Protein AF-A0A3M1CTV3-F1 (afdb_monomer)

Radius of gyration: 28.64 Å; Cα contacts (8 Å, |Δi|>4): 33; chains: 1; bounding box: 60×64×76 Å

Nearest PDB structures (foldseek):
  2h27-assembly2_D  TM=4.995E-01  e=8.588E+00  Escherichia coli K-12

Mean predicted aligned error: 14.47 Å

Solvent-accessible surface area (backbone atoms only — not comparable to full-atom values): 6704 Å² total; per-residue (Å²): 134,88,80,92,82,79,84,85,72,78,84,78,71,86,75,82,78,88,65,84,67,81,76,67,52,67,67,60,53,38,53,50,53,52,52,52,45,33,72,74,64,31,64,70,51,48,50,53,50,54,52,39,58,74,72,63,55,56,47,57,61,55,10,65,76,70,75,48,53,45,66,58,42,49,52,48,48,68,53,78,49,79,89,81,86,78,88,75,80,58,68,73,68,58,47,59,66,52,60,68,73,78,114

Structure (mmCIF, N/CA/C/O backbone):
data_AF-A0A3M1CTV3-F1
#
_entry.id   AF-A0A3M1CTV3-F1
#
loop_
_atom_site.group_PDB
_atom_site.id
_atom_site.type_symbol
_atom_site.label_atom_id
_atom_site.label_alt_id
_atom_site.label_comp_id
_atom_site.label_asym_id
_atom_site.label_entity_id
_atom_site.label_seq_id
_atom_site.pdbx_PDB_ins_code
_atom_site.Cartn_x
_atom_site.Cartn_y
_atom_site.Cartn_z
_atom_site.occupancy
_atom_site.B_iso_or_equiv
_atom_site.auth_seq_id
_atom_site.auth_comp_id
_atom_site.auth_asym_id
_atom_site.auth_atom_id
_atom_site.pdbx_PDB_model_num
ATOM 1 N N . MET A 1 1 ? 48.028 49.358 38.274 1.00 39.91 1 MET A N 1
ATOM 2 C CA . MET A 1 1 ? 46.653 48.986 38.666 1.00 39.91 1 MET A CA 1
ATOM 3 C C . MET A 1 1 ? 46.145 48.011 37.622 1.00 39.91 1 MET A C 1
ATOM 5 O O . MET A 1 1 ? 46.081 48.391 36.468 1.00 39.91 1 MET A O 1
ATOM 9 N N . GLU A 1 2 ? 46.139 46.719 37.973 1.00 47.81 2 GLU A N 1
ATOM 10 C CA . GLU A 1 2 ? 44.923 45.872 38.004 1.00 47.81 2 GLU A CA 1
ATOM 11 C C . GLU A 1 2 ? 44.515 45.392 36.591 1.00 47.81 2 GLU A C 1
ATOM 13 O O . GLU A 1 2 ? 44.256 46.208 35.726 1.00 47.81 2 GLU A O 1
ATOM 18 N N . ARG A 1 3 ? 44.444 44.102 36.238 1.00 48.50 3 ARG A N 1
ATOM 19 C CA . ARG A 1 3 ? 44.195 42.880 37.011 1.00 48.50 3 ARG A CA 1
ATOM 20 C C . ARG A 1 3 ? 44.596 41.636 36.210 1.00 48.50 3 ARG A C 1
ATOM 22 O O . ARG A 1 3 ? 44.328 41.536 35.018 1.00 48.50 3 ARG A O 1
ATOM 29 N N . ASP A 1 4 ? 45.163 40.690 36.942 1.00 52.09 4 ASP A N 1
ATOM 30 C CA . ASP A 1 4 ? 45.087 39.247 36.726 1.00 52.09 4 ASP A CA 1
ATOM 31 C C . ASP A 1 4 ? 43.620 38.792 36.562 1.00 52.09 4 ASP A C 1
ATOM 33 O O . ASP A 1 4 ? 42.771 39.276 37.315 1.00 52.09 4 ASP A O 1
ATOM 37 N N . ALA A 1 5 ? 43.319 37.904 35.601 1.00 55.22 5 ALA A N 1
ATOM 38 C CA . ALA A 1 5 ? 42.346 36.809 35.763 1.00 55.22 5 ALA A CA 1
ATOM 39 C C . ALA A 1 5 ? 42.047 36.062 34.445 1.00 55.22 5 ALA A C 1
ATOM 41 O O . ALA A 1 5 ? 41.395 36.584 33.544 1.00 55.22 5 ALA A O 1
ATOM 42 N N . GLY A 1 6 ? 42.373 34.767 34.431 1.00 54.69 6 GLY A N 1
ATOM 43 C CA . GLY A 1 6 ? 41.449 33.746 33.924 1.00 54.69 6 GLY A CA 1
ATOM 44 C C . GLY A 1 6 ? 41.606 33.295 32.472 1.00 54.69 6 GLY A C 1
ATOM 45 O O . GLY A 1 6 ? 40.918 33.773 31.577 1.00 54.69 6 GLY A O 1
ATOM 46 N N . LEU A 1 7 ? 42.400 32.240 32.270 1.00 62.38 7 LEU A N 1
ATOM 47 C CA . LEU A 1 7 ? 42.302 31.351 31.107 1.00 62.38 7 LEU A CA 1
ATOM 48 C C . LEU A 1 7 ? 40.856 30.828 30.935 1.00 62.38 7 LEU A C 1
ATOM 50 O O . LEU A 1 7 ? 40.337 30.177 31.852 1.00 62.38 7 LEU A O 1
ATOM 54 N N . PRO A 1 8 ? 40.201 31.001 29.773 1.00 55.56 8 PRO A N 1
ATOM 55 C CA . PRO A 1 8 ? 38.966 30.286 29.491 1.00 55.56 8 PRO A CA 1
ATOM 56 C C . PRO A 1 8 ? 39.269 28.823 29.124 1.00 55.56 8 PRO A C 1
ATOM 58 O O . PRO A 1 8 ? 39.749 28.507 28.044 1.00 55.56 8 PRO A O 1
ATOM 61 N N . ARG A 1 9 ? 39.006 27.960 30.113 1.00 57.50 9 ARG A N 1
ATOM 62 C CA . ARG A 1 9 ? 38.606 26.537 30.091 1.00 57.50 9 ARG A CA 1
ATOM 63 C C . ARG A 1 9 ? 38.812 25.742 28.785 1.00 57.50 9 ARG A C 1
ATOM 65 O O . ARG A 1 9 ? 38.231 26.048 27.752 1.00 57.50 9 ARG A O 1
ATOM 72 N N . GLN A 1 10 ? 39.536 24.626 28.932 1.00 60.22 10 GLN A N 1
ATOM 73 C CA . GLN A 1 10 ? 39.716 23.540 27.958 1.00 60.22 10 GLN A CA 1
ATOM 74 C C . GLN A 1 10 ? 38.426 23.166 27.195 1.00 60.22 10 GLN A C 1
ATOM 76 O O . GLN A 1 10 ? 37.345 23.166 27.797 1.00 60.22 10 GLN A O 1
ATOM 81 N N . PRO A 1 11 ? 38.522 22.748 25.917 1.00 50.72 11 PRO A N 1
ATOM 82 C CA . PRO A 1 11 ? 37.397 22.141 25.219 1.00 50.72 11 PRO A CA 1
ATOM 83 C C . PRO A 1 11 ? 37.026 20.825 25.912 1.00 50.72 11 PRO A C 1
ATOM 85 O O . PRO A 1 11 ? 37.847 19.915 26.032 1.00 50.72 11 PRO A O 1
ATOM 88 N N . ARG A 1 12 ? 35.781 20.727 26.396 1.00 56.12 12 ARG A N 1
ATOM 89 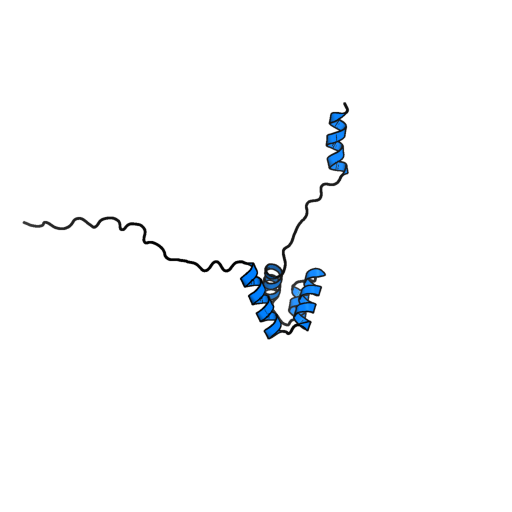C CA . ARG A 1 12 ? 35.220 19.455 26.863 1.00 56.12 12 ARG A CA 1
ATOM 90 C C . ARG A 1 12 ? 35.256 18.472 25.694 1.00 56.12 12 ARG A C 1
ATOM 92 O O . ARG A 1 12 ? 34.789 18.803 24.605 1.00 56.12 12 ARG A O 1
ATOM 99 N N . GLY A 1 13 ? 35.834 17.295 25.924 1.00 55.31 13 GLY A N 1
ATOM 100 C CA . GLY A 1 13 ? 35.801 16.194 24.966 1.00 55.31 13 GLY A CA 1
ATOM 101 C C . GLY A 1 13 ? 34.361 15.835 24.578 1.00 55.31 13 GLY A C 1
ATOM 102 O O . GLY A 1 13 ? 33.426 16.207 25.290 1.00 55.31 13 GLY A O 1
ATOM 103 N N . PRO A 1 14 ? 34.163 15.140 23.448 1.00 52.56 14 PRO A N 1
ATOM 104 C CA . PRO A 1 14 ? 32.835 14.752 23.004 1.00 52.56 14 PRO A CA 1
ATOM 105 C C . PRO A 1 14 ? 32.184 13.863 24.064 1.00 52.56 14 PRO A C 1
ATOM 107 O O . PRO A 1 14 ? 32.628 12.741 24.314 1.00 52.56 14 PRO A O 1
ATOM 110 N N . ASP A 1 15 ? 31.135 14.401 24.686 1.00 59.88 15 ASP A N 1
ATOM 111 C CA . ASP A 1 15 ? 30.229 13.666 25.550 1.00 59.88 15 ASP A CA 1
ATOM 112 C C . ASP A 1 15 ? 29.782 12.397 24.815 1.00 59.88 15 ASP A C 1
ATOM 114 O O . ASP A 1 15 ? 29.238 12.441 23.707 1.00 59.88 15 ASP A O 1
ATOM 118 N N . LEU A 1 16 ? 30.053 11.258 25.452 1.00 51.81 16 LEU A N 1
ATOM 119 C CA . LEU A 1 16 ? 29.470 9.960 25.155 1.00 51.81 16 LEU A CA 1
ATOM 120 C C . LEU A 1 16 ? 27.947 10.113 25.104 1.00 51.81 16 LEU A C 1
ATOM 122 O O . LEU A 1 16 ? 27.262 9.996 26.121 1.00 51.81 16 LEU A O 1
ATOM 126 N N . TRP A 1 17 ? 27.403 10.346 23.911 1.00 56.06 17 TRP A N 1
ATOM 127 C CA . TRP A 1 17 ? 25.987 10.155 23.654 1.00 56.06 17 TRP A CA 1
ATOM 128 C C . TRP A 1 17 ? 25.685 8.665 23.823 1.00 56.06 17 TRP A C 1
ATOM 130 O O . TRP A 1 17 ? 25.746 7.877 22.882 1.00 56.06 17 TRP A O 1
ATOM 140 N N . LYS A 1 18 ? 25.318 8.289 25.053 1.00 51.19 18 LYS A N 1
ATOM 141 C CA . LYS A 1 18 ? 24.401 7.184 25.340 1.00 51.19 18 LYS A CA 1
ATOM 142 C C . LYS A 1 18 ? 23.058 7.529 24.701 1.00 51.19 18 LYS A C 1
ATOM 144 O O . LYS A 1 18 ? 22.116 7.981 25.342 1.00 51.19 18 LYS A O 1
ATOM 149 N N . GLY A 1 19 ? 23.014 7.359 23.393 1.00 45.03 19 GLY A N 1
ATOM 150 C CA . GLY A 1 19 ? 21.812 7.343 22.593 1.00 45.03 19 GLY A CA 1
ATOM 151 C C . GLY A 1 19 ? 21.742 5.993 21.917 1.00 45.03 19 GLY A C 1
ATOM 152 O O . GLY A 1 19 ? 21.837 5.925 20.693 1.00 45.03 19 GLY A O 1
ATOM 153 N N . ASP A 1 20 ? 21.564 4.931 22.712 1.00 49.53 20 ASP A N 1
ATOM 154 C CA . ASP A 1 20 ? 20.911 3.696 22.276 1.00 49.53 20 ASP A CA 1
ATOM 155 C C . ASP A 1 20 ? 19.502 4.065 21.792 1.00 49.53 20 ASP A C 1
ATOM 157 O O . ASP A 1 20 ? 18.479 3.841 22.439 1.00 49.53 20 ASP A O 1
ATOM 161 N N . THR A 1 21 ? 19.451 4.722 20.638 1.00 50.72 21 THR A N 1
ATOM 162 C CA . THR A 1 21 ? 18.254 4.896 19.846 1.00 50.72 21 THR A CA 1
ATOM 163 C C . THR A 1 21 ? 17.845 3.473 19.545 1.00 50.72 21 THR A C 1
ATOM 165 O O . THR A 1 21 ? 18.529 2.800 18.778 1.00 50.72 21 THR A O 1
ATOM 168 N N . MET A 1 22 ? 16.810 2.970 20.222 1.00 50.84 22 MET A N 1
ATOM 169 C CA . MET A 1 22 ? 16.279 1.633 19.989 1.00 50.84 22 MET A CA 1
ATOM 170 C C . MET A 1 22 ? 15.863 1.529 18.521 1.00 50.84 22 MET A C 1
ATOM 172 O O . MET A 1 22 ? 14.710 1.786 18.163 1.00 50.84 22 MET A O 1
ATOM 176 N N . ALA A 1 23 ? 16.814 1.157 17.665 1.00 51.19 23 ALA A N 1
ATOM 177 C CA . ALA A 1 23 ? 16.626 0.835 16.270 1.00 51.19 23 ALA A CA 1
ATOM 178 C C . ALA A 1 23 ? 15.815 -0.455 16.254 1.00 51.19 23 ALA A C 1
ATOM 180 O O . ALA A 1 23 ? 16.323 -1.574 16.198 1.00 51.19 23 ALA A O 1
ATOM 181 N N . THR A 1 24 ? 14.508 -0.293 16.428 1.00 57.19 24 THR A N 1
ATOM 182 C CA . THR A 1 24 ? 13.565 -1.391 16.384 1.00 57.19 24 THR A CA 1
ATOM 183 C C . THR A 1 24 ? 13.657 -1.938 14.971 1.00 57.19 24 THR A C 1
ATOM 185 O O . THR A 1 24 ? 13.315 -1.238 14.018 1.00 57.19 24 THR A O 1
ATOM 188 N N . THR A 1 25 ? 14.169 -3.161 14.828 1.00 60.88 25 THR A N 1
ATOM 189 C CA . THR A 1 25 ? 14.360 -3.810 13.527 1.00 60.88 25 THR A CA 1
ATOM 190 C C . THR A 1 25 ? 13.065 -3.677 12.719 1.00 60.88 25 THR A C 1
ATOM 192 O O . THR A 1 25 ? 11.994 -3.920 13.290 1.00 60.88 25 THR A O 1
ATOM 195 N N . PRO A 1 26 ? 13.104 -3.317 11.423 1.00 68.94 26 PRO A N 1
ATOM 196 C CA . PRO A 1 26 ? 11.904 -3.044 10.626 1.00 68.94 26 PRO A CA 1
ATOM 197 C C . PRO A 1 26 ? 10.844 -4.150 10.750 1.00 68.94 26 PRO A C 1
ATOM 199 O O . PRO A 1 26 ? 9.656 -3.857 10.860 1.00 68.94 26 PRO A O 1
ATOM 202 N N . ALA A 1 27 ? 11.262 -5.413 10.879 1.00 70.00 27 ALA A N 1
ATOM 203 C CA . ALA A 1 27 ? 10.386 -6.553 11.150 1.00 70.00 27 ALA A CA 1
ATOM 204 C C . ALA A 1 27 ? 9.509 -6.407 12.416 1.00 70.00 27 ALA A C 1
ATOM 206 O O . ALA A 1 27 ? 8.306 -6.675 12.365 1.00 70.00 27 ALA A O 1
ATOM 207 N N . LYS A 1 28 ? 10.067 -5.938 13.542 1.00 74.25 28 LYS A N 1
ATOM 208 C CA . LYS A 1 28 ? 9.322 -5.712 14.797 1.00 74.25 28 LYS A CA 1
ATOM 209 C C . LYS A 1 28 ? 8.283 -4.597 14.632 1.00 74.25 28 LYS A C 1
ATOM 211 O O . LYS A 1 28 ? 7.170 -4.704 15.149 1.00 74.25 28 LYS A O 1
ATOM 216 N N . THR A 1 29 ? 8.605 -3.565 13.851 1.00 80.31 29 THR A N 1
ATOM 217 C CA . THR A 1 29 ? 7.671 -2.480 13.518 1.00 80.31 29 THR A CA 1
ATOM 218 C C . THR A 1 29 ? 6.511 -2.986 12.657 1.00 80.31 29 THR A C 1
ATOM 220 O O . THR A 1 29 ? 5.355 -2.718 12.990 1.00 80.31 29 THR A O 1
ATOM 223 N N . ARG A 1 30 ? 6.784 -3.798 11.625 1.00 85.12 30 ARG A N 1
ATOM 224 C CA . ARG A 1 30 ? 5.750 -4.401 10.758 1.00 85.12 30 ARG A CA 1
ATOM 225 C C . ARG A 1 30 ? 4.779 -5.276 11.550 1.00 85.12 30 ARG A C 1
ATOM 227 O O . ARG A 1 30 ? 3.564 -5.110 11.439 1.00 85.12 30 ARG A O 1
ATOM 234 N N . GLN A 1 31 ? 5.303 -6.147 12.417 1.00 87.50 31 GLN A N 1
ATOM 235 C CA . GLN A 1 31 ? 4.481 -6.998 13.285 1.00 87.50 31 GLN A CA 1
ATOM 236 C C . GLN A 1 31 ? 3.588 -6.180 14.221 1.00 87.50 31 GLN A C 1
ATOM 238 O O . GLN A 1 31 ? 2.418 -6.516 14.409 1.00 87.50 31 GLN A O 1
ATOM 243 N N . ARG A 1 32 ? 4.109 -5.091 14.798 1.00 87.81 32 ARG A N 1
ATOM 244 C CA . ARG A 1 32 ? 3.331 -4.215 15.681 1.00 87.81 32 ARG A CA 1
ATOM 245 C C . ARG A 1 32 ? 2.172 -3.550 14.942 1.00 87.81 32 ARG A C 1
ATOM 247 O O . ARG A 1 32 ? 1.058 -3.543 15.464 1.00 87.81 32 ARG A O 1
ATOM 254 N N . VAL A 1 33 ? 2.413 -3.024 13.740 1.00 85.56 33 VAL A N 1
ATOM 255 C CA . VAL A 1 33 ? 1.366 -2.389 12.922 1.00 85.56 33 VAL A CA 1
ATOM 256 C C . VAL A 1 33 ? 0.313 -3.416 12.502 1.00 85.56 33 VAL A C 1
ATOM 258 O O . VAL A 1 33 ? -0.874 -3.141 12.648 1.00 85.56 33 VAL A O 1
ATOM 261 N N . ALA A 1 34 ? 0.718 -4.626 12.100 1.00 88.19 34 ALA A N 1
ATOM 262 C CA . ALA A 1 34 ? -0.212 -5.706 11.759 1.00 88.19 34 ALA A CA 1
ATOM 263 C C . ALA A 1 34 ? -1.087 -6.120 12.957 1.00 88.19 34 ALA A C 1
ATOM 265 O O . ALA A 1 34 ? -2.307 -6.216 12.842 1.00 88.19 34 ALA A O 1
ATOM 266 N N . ARG A 1 35 ? -0.489 -6.303 14.142 1.00 90.50 35 ARG A N 1
ATOM 267 C CA . ARG A 1 35 ? -1.237 -6.628 15.370 1.00 90.50 35 ARG A CA 1
ATOM 268 C C . ARG A 1 35 ? -2.211 -5.518 15.757 1.00 90.50 35 ARG A C 1
ATOM 270 O O . ARG A 1 35 ? -3.351 -5.802 16.114 1.00 90.50 35 ARG A O 1
ATOM 277 N N . ASN A 1 36 ? -1.780 -4.259 15.6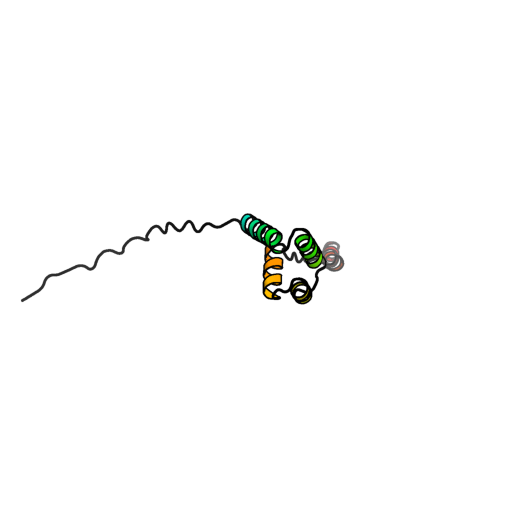74 1.00 90.75 36 ASN A N 1
ATOM 278 C CA . ASN A 1 36 ? -2.639 -3.115 15.971 1.00 90.75 36 ASN A CA 1
ATOM 279 C C . ASN A 1 36 ? -3.812 -3.021 14.982 1.00 90.75 36 ASN A C 1
ATOM 281 O O . ASN A 1 36 ? -4.949 -2.798 15.400 1.00 90.75 36 ASN A O 1
ATOM 285 N N . PHE A 1 37 ? -3.551 -3.278 13.700 1.00 89.94 37 PHE A N 1
ATOM 286 C CA . PHE A 1 37 ? -4.581 -3.337 12.674 1.00 89.94 37 PHE A CA 1
ATOM 287 C C . PHE A 1 37 ? -5.618 -4.417 12.985 1.00 89.94 37 PHE A C 1
ATOM 289 O O . PHE A 1 37 ? -6.807 -4.120 13.040 1.00 89.94 37 PHE A O 1
ATOM 296 N N . ILE A 1 38 ? -5.176 -5.651 13.253 1.00 90.69 38 ILE A N 1
ATOM 297 C CA . ILE A 1 38 ? -6.071 -6.771 13.580 1.00 90.69 38 ILE A CA 1
ATOM 298 C C . ILE A 1 38 ? -6.920 -6.449 14.812 1.00 90.69 38 ILE A C 1
ATOM 300 O O . ILE A 1 38 ? -8.103 -6.769 14.833 1.00 90.69 38 ILE A O 1
ATOM 304 N N . ARG A 1 39 ? -6.345 -5.786 15.819 1.00 91.44 39 ARG A N 1
ATOM 305 C CA . ARG A 1 39 ? -7.086 -5.356 17.011 1.00 91.44 39 ARG A CA 1
ATOM 306 C C . ARG A 1 39 ? -8.171 -4.319 16.695 1.00 91.44 39 ARG A C 1
ATOM 308 O O . ARG A 1 39 ? -9.202 -4.324 17.349 1.00 91.44 39 ARG A O 1
ATOM 315 N N . THR A 1 40 ? -7.933 -3.437 15.727 1.00 89.56 40 THR A N 1
ATOM 316 C CA . THR A 1 40 ? -8.831 -2.312 15.412 1.00 89.56 40 THR A CA 1
ATOM 317 C C . THR A 1 40 ? -9.912 -2.698 14.402 1.00 89.56 40 THR A C 1
ATOM 319 O O . THR A 1 40 ? -11.070 -2.336 14.565 1.00 89.56 40 THR A O 1
ATOM 322 N N . TYR A 1 41 ? -9.543 -3.443 13.359 1.00 88.88 41 TYR A N 1
ATOM 323 C CA . TYR A 1 41 ? -10.415 -3.751 12.219 1.00 88.88 41 TYR A CA 1
ATOM 324 C C . TYR A 1 41 ? -10.809 -5.232 12.135 1.00 88.88 41 TYR A C 1
ATOM 326 O O . TYR A 1 41 ? -11.705 -5.587 11.372 1.00 88.88 41 TYR A O 1
ATOM 334 N N . GLY A 1 42 ? -10.152 -6.103 12.902 1.00 92.88 42 GLY A N 1
ATOM 335 C CA . GLY A 1 42 ? -10.368 -7.546 12.869 1.00 92.88 42 GLY A CA 1
ATOM 336 C C . GLY A 1 42 ? -9.530 -8.278 11.816 1.00 92.88 42 GLY A C 1
ATOM 337 O O . GLY A 1 42 ? -8.954 -7.694 10.894 1.00 92.88 42 GLY A O 1
ATOM 338 N N . ARG A 1 43 ? -9.471 -9.609 11.951 1.00 92.31 43 ARG A N 1
ATOM 339 C CA . ARG A 1 43 ? -8.716 -10.491 11.042 1.00 92.31 43 ARG A CA 1
ATOM 340 C C . ARG A 1 43 ? -9.303 -10.538 9.629 1.00 92.31 43 ARG A C 1
ATOM 342 O O . ARG A 1 43 ? -8.538 -10.560 8.672 1.00 92.31 43 ARG A O 1
ATOM 349 N N . THR A 1 44 ? -10.629 -10.511 9.492 1.00 93.06 44 THR A N 1
ATOM 350 C CA . THR A 1 44 ? -11.309 -10.561 8.185 1.00 93.06 44 THR A CA 1
ATOM 351 C C . THR A 1 44 ? -10.957 -9.349 7.329 1.00 93.06 44 THR A C 1
ATOM 353 O O . THR A 1 44 ? -10.537 -9.498 6.185 1.00 93.06 44 THR A O 1
ATOM 356 N N . ARG A 1 45 ? -11.026 -8.146 7.912 1.00 91.62 45 ARG A N 1
ATOM 357 C CA . ARG A 1 45 ? -10.630 -6.909 7.229 1.00 91.62 45 ARG A CA 1
ATOM 358 C C . ARG A 1 45 ? -9.135 -6.849 6.944 1.00 91.62 45 ARG A C 1
ATOM 360 O O . ARG A 1 45 ? -8.742 -6.324 5.912 1.00 91.62 45 ARG A O 1
ATOM 367 N N . PHE A 1 46 ? -8.299 -7.410 7.821 1.00 91.38 46 PHE A N 1
ATOM 368 C CA . PHE A 1 46 ? -6.865 -7.511 7.547 1.00 91.38 46 PHE A CA 1
ATOM 369 C C . PHE A 1 46 ? -6.582 -8.386 6.322 1.00 91.38 46 PHE A C 1
ATOM 371 O O . PHE A 1 46 ? -5.800 -7.987 5.467 1.00 91.38 46 PHE A O 1
ATOM 378 N N . ARG A 1 47 ? -7.258 -9.535 6.193 1.00 91.25 47 ARG A N 1
ATOM 379 C CA . ARG A 1 47 ? -7.145 -10.383 4.998 1.00 91.25 47 ARG A CA 1
ATOM 380 C C . ARG A 1 47 ? -7.596 -9.639 3.741 1.00 91.25 47 ARG A C 1
ATOM 382 O O . ARG A 1 47 ? -6.835 -9.577 2.786 1.00 91.25 47 ARG A O 1
ATOM 389 N N . ARG A 1 48 ? -8.764 -8.990 3.792 1.00 93.62 48 ARG A N 1
ATOM 390 C CA . ARG A 1 48 ? -9.278 -8.185 2.675 1.00 93.62 48 ARG A CA 1
ATOM 391 C C . ARG A 1 48 ? -8.306 -7.078 2.256 1.00 93.62 48 ARG A C 1
ATOM 393 O O . ARG A 1 48 ? -8.108 -6.879 1.064 1.00 93.62 48 ARG A O 1
ATOM 400 N N . LEU A 1 49 ? -7.661 -6.404 3.215 1.00 90.38 49 LEU A N 1
ATOM 401 C CA . LEU A 1 49 ? -6.627 -5.413 2.915 1.00 90.38 49 LEU A CA 1
ATOM 402 C C . LEU A 1 49 ? -5.464 -6.049 2.147 1.00 90.38 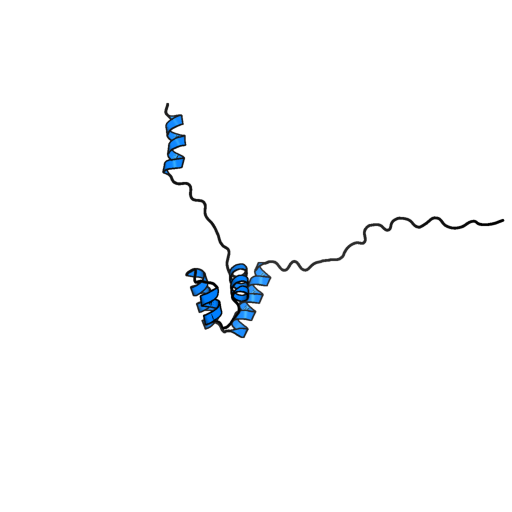49 LEU A C 1
ATOM 404 O O . LEU A 1 49 ? -5.057 -5.507 1.128 1.00 90.38 49 LEU A O 1
ATOM 408 N N . LEU A 1 50 ? -4.928 -7.180 2.614 1.00 90.69 50 LEU A N 1
ATOM 409 C CA . LEU A 1 50 ? -3.819 -7.857 1.932 1.00 90.69 50 LEU A CA 1
ATOM 410 C C . LEU A 1 50 ? -4.197 -8.281 0.508 1.00 90.69 50 LEU A C 1
ATOM 412 O O . LEU A 1 50 ? -3.394 -8.086 -0.402 1.00 90.69 50 LEU A O 1
ATOM 416 N N . ASP A 1 51 ? -5.418 -8.779 0.310 1.00 92.38 51 ASP A N 1
ATOM 417 C CA . ASP A 1 51 ? -5.927 -9.155 -1.011 1.00 92.38 51 ASP A CA 1
ATOM 418 C C . ASP A 1 51 ? -6.029 -7.928 -1.937 1.00 92.38 51 ASP A C 1
ATOM 420 O O . ASP A 1 51 ? -5.540 -7.966 -3.065 1.00 92.38 51 ASP A O 1
ATOM 424 N N . ALA A 1 52 ? -6.568 -6.804 -1.448 1.00 90.94 52 ALA A N 1
ATOM 425 C CA . ALA A 1 52 ? -6.655 -5.553 -2.210 1.00 90.94 52 ALA A CA 1
ATOM 426 C C . ALA A 1 52 ? -5.271 -4.985 -2.569 1.00 90.94 52 ALA A C 1
AT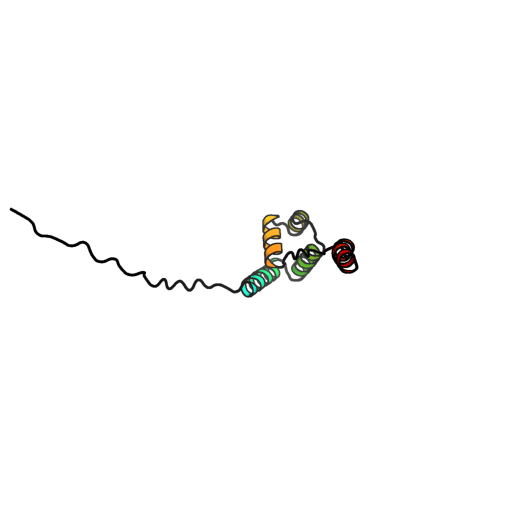OM 428 O O . ALA A 1 52 ? -5.052 -4.464 -3.664 1.00 90.94 52 ALA A O 1
ATOM 429 N N . LEU A 1 53 ? -4.306 -5.103 -1.650 1.00 87.31 53 LEU A N 1
ATOM 430 C CA . LEU A 1 53 ? -2.921 -4.704 -1.890 1.00 87.31 53 LEU A CA 1
ATOM 431 C C . LEU A 1 53 ? -2.252 -5.576 -2.957 1.00 87.31 53 LEU A C 1
ATOM 433 O O . LEU A 1 53 ? -1.585 -5.035 -3.837 1.00 87.31 53 LEU A O 1
ATOM 437 N N . ALA A 1 54 ? -2.446 -6.895 -2.895 1.00 86.88 54 ALA A N 1
ATOM 438 C CA . ALA A 1 54 ? -1.902 -7.844 -3.864 1.00 86.88 54 ALA A CA 1
ATOM 439 C C . ALA A 1 54 ? -2.534 -7.687 -5.256 1.00 86.88 54 ALA A C 1
ATOM 441 O O . ALA A 1 54 ? -1.836 -7.799 -6.260 1.00 86.88 54 ALA A O 1
ATOM 442 N N . ALA A 1 55 ? -3.827 -7.363 -5.317 1.00 90.00 55 ALA A N 1
ATOM 443 C CA . ALA A 1 55 ? -4.542 -7.069 -6.557 1.00 90.00 55 ALA A CA 1
ATOM 444 C C . ALA A 1 55 ? -4.165 -5.708 -7.179 1.00 90.00 55 ALA A C 1
ATOM 446 O O . ALA A 1 55 ? -4.624 -5.381 -8.271 1.00 90.00 55 ALA A O 1
ATOM 447 N N . GLY A 1 56 ? -3.341 -4.900 -6.502 1.00 86.94 56 GLY A N 1
ATOM 448 C CA . GLY A 1 56 ? -2.938 -3.584 -6.994 1.00 86.94 56 GLY A CA 1
ATOM 449 C C . GLY A 1 56 ? -4.057 -2.542 -6.940 1.00 86.94 56 GLY A C 1
ATOM 450 O O . GLY A 1 56 ? -3.997 -1.551 -7.668 1.00 86.94 56 GLY A O 1
ATOM 451 N N . GLU A 1 57 ? -5.063 -2.728 -6.078 1.00 91.44 57 GLU A N 1
ATOM 452 C CA . GLU A 1 57 ? -6.175 -1.787 -5.957 1.00 91.44 57 GLU A CA 1
ATOM 453 C C . GLU A 1 57 ? -5.680 -0.376 -5.583 1.00 91.44 57 GLU A C 1
ATOM 455 O O . GLU A 1 57 ? -4.692 -0.167 -4.848 1.00 91.44 57 GLU A O 1
ATOM 460 N N . SER A 1 58 ? -6.390 0.630 -6.103 1.00 90.81 58 SER A N 1
ATOM 461 C CA . SER A 1 58 ? -6.077 2.031 -5.840 1.00 90.81 58 SER A CA 1
ATOM 462 C C . SER A 1 58 ? -6.134 2.318 -4.342 1.00 90.81 58 SER A C 1
ATOM 464 O O . SER A 1 58 ? -7.029 1.877 -3.623 1.00 90.81 58 SER A O 1
ATOM 466 N N . GLY A 1 59 ? -5.180 3.119 -3.860 1.00 90.12 59 GLY A N 1
ATOM 467 C CA . GLY A 1 59 ? -5.172 3.534 -2.457 1.00 90.12 59 GLY A CA 1
ATOM 468 C C . GLY A 1 59 ? -6.418 4.330 -2.058 1.00 90.12 59 GLY A C 1
ATOM 469 O O . GLY A 1 59 ? -6.759 4.325 -0.882 1.00 90.12 59 GLY A O 1
ATOM 470 N N . GLN A 1 60 ? -7.085 4.985 -3.017 1.00 92.31 60 GLN A N 1
ATOM 471 C CA . GLN A 1 60 ? -8.337 5.700 -2.765 1.00 92.31 60 GLN A CA 1
ATOM 472 C C . GLN A 1 60 ? -9.504 4.728 -2.549 1.00 92.31 60 GLN A C 1
ATOM 474 O O . GLN A 1 60 ? -10.202 4.848 -1.555 1.00 92.31 60 GLN A O 1
ATOM 479 N N . THR A 1 61 ? -9.636 3.698 -3.387 1.00 94.25 61 THR A N 1
ATOM 480 C CA . THR A 1 61 ? -10.671 2.660 -3.242 1.00 94.25 61 THR A CA 1
ATOM 481 C C . THR A 1 61 ? -10.590 1.960 -1.885 1.00 94.25 61 THR A C 1
ATOM 483 O O . THR A 1 61 ? -11.590 1.823 -1.189 1.00 94.25 61 THR A O 1
ATOM 486 N N . ILE A 1 62 ? -9.377 1.594 -1.460 1.00 92.88 62 ILE A N 1
ATOM 487 C CA . ILE A 1 62 ? -9.147 0.998 -0.136 1.00 92.88 62 ILE A CA 1
ATOM 488 C C . ILE A 1 62 ? -9.452 2.013 0.979 1.00 92.88 62 ILE A C 1
ATOM 490 O O . ILE A 1 62 ? -9.972 1.651 2.028 1.00 92.88 62 ILE A O 1
ATOM 494 N N . ALA A 1 63 ? -9.124 3.292 0.792 1.00 93.88 63 ALA A N 1
ATOM 495 C CA . ALA A 1 63 ? -9.426 4.327 1.779 1.00 93.88 63 ALA A CA 1
ATOM 496 C C . ALA A 1 63 ? -10.938 4.467 2.001 1.00 93.88 63 ALA A C 1
ATOM 498 O O . ALA A 1 63 ? -11.379 4.478 3.151 1.00 93.88 63 ALA A O 1
ATOM 499 N N . ASP A 1 64 ? -11.710 4.477 0.916 1.00 94.56 64 ASP A N 1
ATOM 500 C CA . ASP A 1 64 ? -13.167 4.573 0.950 1.00 94.56 64 ASP A CA 1
ATOM 501 C C . ASP A 1 64 ? -13.793 3.320 1.599 1.00 94.56 64 ASP A C 1
ATOM 503 O O . ASP A 1 64 ? -14.650 3.443 2.472 1.00 94.56 64 ASP A O 1
ATOM 507 N N . GLU A 1 65 ? -13.301 2.114 1.273 1.00 91.69 65 GLU A N 1
ATOM 508 C CA . GLU A 1 65 ? -13.770 0.842 1.859 1.00 91.69 65 GLU A CA 1
ATOM 509 C C . GLU A 1 65 ? -13.509 0.757 3.375 1.00 91.69 65 GLU A C 1
ATOM 511 O O . GLU A 1 65 ? -14.334 0.254 4.142 1.00 91.69 65 GLU A O 1
ATOM 516 N N . PHE A 1 66 ? -12.358 1.258 3.832 1.00 90.50 66 PHE A N 1
ATOM 517 C CA . PHE A 1 66 ? -11.953 1.189 5.238 1.00 90.50 66 PHE A CA 1
ATOM 518 C C . PHE A 1 66 ? -12.334 2.440 6.047 1.00 90.50 66 PHE A C 1
ATOM 520 O O . PHE A 1 66 ? -12.118 2.454 7.263 1.00 90.50 66 PHE A O 1
ATOM 527 N N . GLY A 1 67 ? -12.891 3.474 5.405 1.00 93.06 67 GLY A N 1
ATOM 528 C CA . GLY A 1 67 ? -13.239 4.750 6.035 1.00 93.06 67 GLY A CA 1
ATOM 529 C C . GLY A 1 67 ? -12.023 5.492 6.600 1.00 93.06 67 GLY A C 1
ATOM 530 O O . GLY A 1 67 ? -12.093 6.078 7.680 1.00 93.06 67 GLY A O 1
ATOM 531 N N . VAL A 1 68 ? -10.877 5.416 5.921 1.00 93.06 68 VAL A N 1
ATOM 532 C CA . VAL A 1 68 ? -9.612 6.039 6.348 1.00 93.06 68 VAL A CA 1
ATOM 533 C C . VAL A 1 68 ? -9.066 6.966 5.271 1.00 93.06 68 VAL A C 1
ATOM 535 O O . VAL A 1 68 ? -9.507 6.945 4.133 1.00 93.06 68 VAL A O 1
ATOM 538 N N . SER A 1 69 ? -8.059 7.777 5.597 1.00 94.25 69 SER A N 1
ATOM 539 C CA . SER A 1 69 ? -7.397 8.601 4.585 1.00 94.25 69 SER A CA 1
ATOM 540 C C . SER A 1 69 ? -6.535 7.764 3.632 1.00 94.25 69 SER A C 1
ATOM 542 O O . SER A 1 69 ? -5.913 6.772 4.023 1.00 94.25 69 SER A O 1
ATOM 544 N N . ARG A 1 70 ? -6.390 8.223 2.383 1.00 91.75 70 ARG A N 1
ATOM 545 C CA . ARG A 1 70 ? -5.457 7.638 1.401 1.00 91.75 70 ARG A CA 1
ATOM 546 C C . ARG A 1 70 ? -4.025 7.546 1.934 1.00 91.75 70 ARG A C 1
ATOM 548 O O . ARG A 1 70 ? -3.311 6.585 1.654 1.00 91.75 70 ARG A O 1
ATOM 555 N N . GLU A 1 71 ? -3.606 8.534 2.719 1.00 92.25 71 GLU A N 1
ATOM 556 C CA . GLU A 1 71 ? -2.283 8.548 3.343 1.00 92.25 71 GLU A CA 1
ATOM 557 C C . GLU A 1 71 ? -2.106 7.394 4.339 1.00 92.25 71 GLU A C 1
ATOM 559 O O . GLU A 1 71 ? -1.065 6.738 4.352 1.00 92.25 71 GLU A O 1
ATOM 564 N N . ARG A 1 72 ? -3.150 7.061 5.109 1.00 90.06 72 ARG A N 1
ATOM 565 C CA . ARG A 1 72 ? -3.147 5.889 5.993 1.00 90.06 72 ARG A CA 1
ATOM 566 C C . ARG A 1 72 ? -2.927 4.597 5.205 1.00 90.06 72 ARG A C 1
ATOM 568 O O . ARG A 1 72 ? -2.111 3.767 5.604 1.00 90.06 72 ARG A O 1
ATOM 575 N N . VAL A 1 73 ? -3.598 4.458 4.062 1.00 91.56 73 VAL A N 1
ATOM 576 C CA . VAL A 1 73 ? -3.428 3.306 3.165 1.00 91.56 73 VAL A CA 1
ATOM 577 C C . VAL A 1 73 ? -2.013 3.257 2.588 1.00 91.56 73 VAL A C 1
ATOM 579 O O . VAL A 1 73 ? -1.412 2.185 2.525 1.00 91.56 73 VAL A O 1
ATOM 582 N N . ARG A 1 74 ? -1.434 4.404 2.214 1.00 89.62 74 ARG A N 1
ATOM 583 C CA . ARG A 1 74 ? -0.043 4.488 1.742 1.00 89.62 74 ARG A CA 1
ATOM 584 C C . ARG A 1 74 ? 0.948 4.006 2.805 1.00 89.62 74 ARG A C 1
ATOM 586 O O . ARG A 1 74 ? 1.860 3.245 2.491 1.00 89.62 74 ARG A O 1
ATOM 593 N N . GLN A 1 75 ? 0.755 4.395 4.065 1.00 89.06 75 GLN A N 1
ATOM 594 C CA . GLN A 1 75 ? 1.590 3.922 5.174 1.00 89.06 75 GLN A CA 1
ATOM 595 C C . GLN A 1 75 ? 1.495 2.404 5.355 1.00 89.06 75 GLN A C 1
ATOM 597 O O . GLN A 1 75 ? 2.516 1.750 5.565 1.00 89.06 75 GLN A O 1
ATOM 602 N N . TRP A 1 76 ? 0.295 1.829 5.231 1.00 89.25 76 TRP A N 1
ATOM 603 C CA . TRP A 1 76 ? 0.112 0.377 5.253 1.00 89.25 76 TRP A CA 1
ATOM 604 C C . TRP A 1 76 ? 0.811 -0.308 4.081 1.00 89.25 76 TRP A C 1
ATOM 606 O O . TRP A 1 76 ? 1.534 -1.271 4.319 1.00 89.25 76 TRP A O 1
ATOM 616 N N . LYS A 1 77 ? 0.686 0.223 2.857 1.00 86.50 77 LYS A N 1
ATOM 617 C CA . LYS A 1 77 ? 1.398 -0.273 1.663 1.00 86.50 77 LYS A CA 1
ATOM 618 C C . LYS A 1 77 ? 2.903 -0.368 1.907 1.00 86.50 77 LYS A C 1
ATOM 620 O O . LYS A 1 77 ? 3.476 -1.436 1.739 1.00 86.50 77 LYS A O 1
ATOM 625 N N . ASN A 1 78 ? 3.502 0.710 2.409 1.00 85.25 78 ASN A N 1
ATOM 626 C CA . ASN A 1 78 ? 4.940 0.776 2.688 1.00 85.25 78 ASN A CA 1
ATOM 627 C C . ASN A 1 78 ? 5.378 -0.088 3.882 1.00 85.25 78 ASN A C 1
ATOM 629 O O . ASN A 1 78 ? 6.556 -0.403 4.024 1.00 85.25 78 ASN A O 1
ATOM 633 N N . THR A 1 79 ? 4.455 -0.418 4.790 1.00 85.12 79 THR A N 1
ATOM 634 C CA . THR A 1 79 ? 4.762 -1.225 5.978 1.00 85.12 79 THR A CA 1
ATOM 635 C C . THR A 1 79 ? 4.615 -2.718 5.693 1.00 85.12 79 THR A C 1
ATOM 637 O O . THR A 1 79 ? 5.430 -3.512 6.158 1.00 85.12 79 THR A O 1
ATOM 640 N N . PHE A 1 80 ? 3.566 -3.119 4.977 1.00 83.50 80 PHE A N 1
ATOM 641 C CA . PHE A 1 80 ? 3.221 -4.526 4.767 1.00 83.50 80 PHE A CA 1
ATOM 642 C C . PHE A 1 80 ? 3.829 -5.124 3.503 1.00 83.50 80 PHE A C 1
ATOM 644 O O . PHE A 1 80 ? 4.017 -6.336 3.461 1.00 83.50 80 PHE A O 1
ATOM 651 N N . GLY A 1 81 ? 4.144 -4.301 2.504 1.00 76.31 81 GLY A N 1
ATOM 652 C CA . GLY A 1 81 ? 4.725 -4.747 1.247 1.00 76.31 81 GLY A CA 1
ATOM 653 C C . GLY A 1 81 ? 5.952 -3.935 0.854 1.00 76.31 81 GLY A C 1
ATOM 654 O O . GLY A 1 81 ? 6.282 -2.916 1.458 1.00 76.31 81 GLY A O 1
ATOM 655 N N . GLU A 1 82 ? 6.611 -4.410 -0.192 1.00 76.75 82 GLU A N 1
ATOM 656 C CA . GLU A 1 82 ? 7.696 -3.727 -0.883 1.00 76.75 82 GLU A CA 1
ATOM 657 C C . GLU A 1 82 ? 7.415 -3.801 -2.385 1.00 76.75 82 GLU A C 1
ATOM 659 O O . GLU A 1 82 ? 6.918 -4.814 -2.881 1.00 76.75 82 GLU A O 1
ATOM 664 N N . VAL A 1 83 ? 7.685 -2.713 -3.107 1.00 70.38 83 VAL A N 1
ATOM 665 C CA . VAL A 1 83 ? 7.560 -2.687 -4.568 1.00 70.38 83 VAL A CA 1
ATOM 666 C C . VAL A 1 83 ? 8.872 -3.193 -5.151 1.00 70.38 83 VAL A C 1
ATOM 668 O O . VAL A 1 83 ? 9.889 -2.513 -5.049 1.00 70.38 83 VAL A O 1
ATOM 671 N N . ILE A 1 84 ? 8.846 -4.374 -5.767 1.00 73.38 84 ILE A N 1
ATOM 672 C CA . ILE A 1 84 ? 10.026 -4.955 -6.413 1.00 73.38 84 ILE A CA 1
ATOM 673 C C . ILE A 1 84 ? 9.903 -4.772 -7.929 1.00 73.38 84 ILE A C 1
ATOM 675 O O . ILE A 1 84 ? 9.261 -5.565 -8.620 1.00 73.38 84 ILE A O 1
ATOM 679 N N . THR A 1 85 ? 10.525 -3.717 -8.454 1.00 74.94 85 THR A N 1
ATOM 680 C CA . THR A 1 85 ? 10.610 -3.478 -9.901 1.00 74.94 85 THR A CA 1
ATOM 681 C C . THR A 1 85 ? 11.724 -4.337 -10.490 1.00 74.94 85 THR A C 1
ATOM 683 O O . THR A 1 85 ? 12.902 -4.065 -10.271 1.00 74.94 85 THR A O 1
ATOM 686 N N . HIS A 1 86 ? 11.367 -5.369 -11.251 1.00 78.25 86 HIS A N 1
ATOM 687 C CA . HIS A 1 86 ? 12.349 -6.174 -11.974 1.00 78.25 86 HIS A CA 1
ATOM 688 C C . HIS A 1 86 ? 12.616 -5.558 -13.344 1.00 78.25 86 HIS A C 1
ATOM 690 O O . HIS A 1 86 ? 11.715 -5.457 -14.177 1.00 78.25 86 HIS A O 1
ATOM 696 N N . TYR A 1 87 ? 13.867 -5.180 -13.594 1.00 82.94 87 TYR A N 1
ATOM 697 C CA . 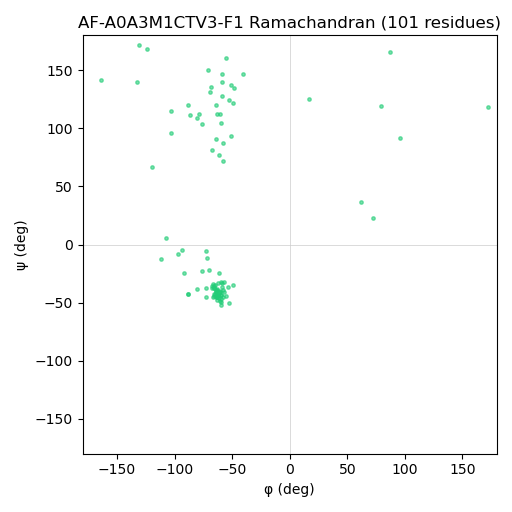TYR A 1 87 ? 14.314 -4.855 -14.941 1.00 82.94 87 TYR A CA 1
ATOM 698 C C . TYR A 1 87 ? 14.580 -6.158 -15.693 1.00 82.94 87 TYR A C 1
ATOM 700 O O . TYR A 1 87 ? 15.496 -6.908 -15.354 1.00 82.94 87 TYR A O 1
ATOM 708 N N . ARG A 1 88 ? 13.756 -6.444 -16.702 1.00 81.56 88 ARG A N 1
ATOM 709 C CA . ARG A 1 88 ? 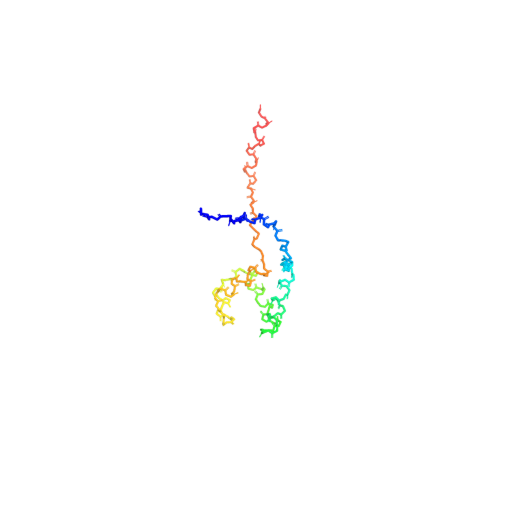13.971 -7.569 -17.609 1.00 81.56 88 ARG A CA 1
ATOM 710 C C . ARG A 1 88 ? 14.531 -7.031 -18.916 1.00 81.56 88 ARG A C 1
ATOM 712 O O . ARG A 1 88 ? 13.844 -6.307 -19.629 1.00 81.56 88 ARG A O 1
ATOM 719 N N . VAL A 1 89 ? 15.767 -7.407 -19.225 1.00 86.88 89 VAL A N 1
ATOM 720 C CA . VAL A 1 89 ? 16.331 -7.186 -20.558 1.00 86.88 89 VAL A CA 1
ATOM 721 C C . VAL A 1 89 ? 15.611 -8.107 -21.533 1.00 86.88 89 VAL A C 1
ATOM 723 O O . VAL A 1 89 ? 15.441 -9.300 -21.263 1.00 86.88 89 VAL A O 1
ATOM 726 N N . TYR A 1 90 ? 15.168 -7.546 -22.651 1.00 87.50 90 TYR A N 1
ATOM 727 C CA . TYR A 1 90 ? 14.583 -8.331 -23.720 1.00 87.50 90 TYR A CA 1
ATOM 728 C C . TYR A 1 90 ? 15.651 -9.210 -24.390 1.00 87.50 90 TYR A C 1
ATOM 730 O O . TYR A 1 90 ? 16.750 -8.720 -24.668 1.00 87.50 90 TYR A O 1
ATOM 738 N N . PRO A 1 91 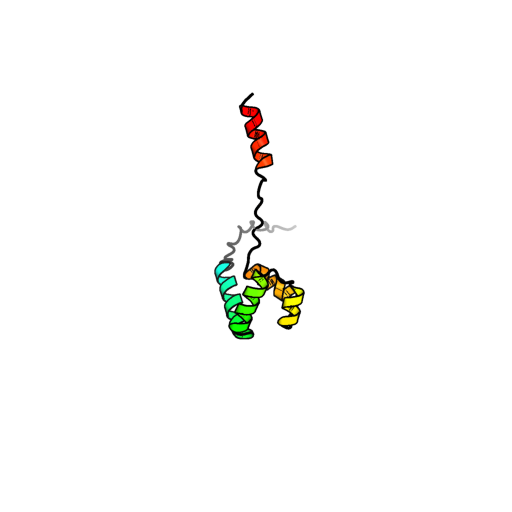? 15.358 -10.494 -24.656 1.00 84.44 91 PRO A N 1
ATOM 739 C CA . PRO A 1 91 ? 16.349 -11.432 -25.177 1.00 84.44 91 PRO A CA 1
ATOM 740 C C . PRO A 1 91 ? 16.940 -10.994 -26.525 1.00 84.44 91 PRO A C 1
ATOM 742 O O . PRO A 1 91 ? 18.117 -11.236 -26.777 1.00 84.44 91 PRO A O 1
ATOM 745 N N . GLU A 1 92 ? 16.174 -10.305 -27.371 1.00 89.12 92 GLU A N 1
ATOM 746 C CA . GLU A 1 92 ? 16.648 -9.730 -28.634 1.00 89.12 92 GLU A CA 1
ATOM 747 C C . GLU A 1 92 ? 17.793 -8.724 -28.451 1.00 89.12 92 GLU A C 1
ATOM 749 O O . GLU A 1 92 ? 18.702 -8.688 -29.273 1.00 89.12 92 GLU A O 1
ATOM 754 N N . VAL A 1 93 ? 17.816 -7.970 -27.348 1.00 86.62 93 VAL A N 1
ATOM 755 C CA . VAL A 1 93 ? 18.894 -7.011 -27.054 1.00 86.62 93 VAL A CA 1
ATOM 756 C C . VAL A 1 93 ? 20.174 -7.748 -26.665 1.00 86.62 93 VAL A C 1
ATOM 758 O O . VAL A 1 93 ? 21.269 -7.347 -27.054 1.00 86.62 93 VAL A O 1
ATOM 761 N N . SER A 1 94 ? 20.048 -8.855 -25.927 1.00 81.44 94 SER A N 1
ATOM 762 C CA . SER A 1 94 ? 21.185 -9.702 -25.556 1.00 81.44 94 SER A CA 1
ATOM 763 C C . SER A 1 94 ? 21.820 -10.379 -26.774 1.00 81.44 94 SER A C 1
ATOM 765 O O . SER A 1 94 ? 23.044 -10.464 -26.845 1.00 81.44 94 SER A O 1
ATOM 767 N N . ARG A 1 95 ? 21.010 -10.794 -27.759 1.00 82.69 95 ARG A N 1
ATOM 768 C CA . ARG A 1 95 ? 21.480 -11.468 -28.984 1.00 82.69 95 ARG A CA 1
ATOM 769 C C . ARG A 1 95 ? 22.400 -10.604 -29.848 1.00 82.69 95 ARG A C 1
ATOM 771 O O . ARG A 1 95 ? 23.350 -11.127 -30.419 1.00 82.69 95 ARG A O 1
ATOM 778 N N . ILE A 1 96 ? 22.197 -9.285 -29.873 1.00 84.75 96 ILE A N 1
ATOM 779 C CA . ILE A 1 96 ? 23.056 -8.344 -30.621 1.00 84.75 96 ILE A CA 1
ATOM 780 C C . ILE A 1 96 ? 24.528 -8.444 -30.175 1.00 84.75 96 ILE A C 1
ATOM 782 O O . ILE A 1 96 ? 25.450 -8.259 -30.969 1.00 84.75 96 ILE A O 1
ATOM 786 N N . LEU A 1 97 ? 24.779 -8.758 -28.899 1.00 75.75 97 LEU A N 1
ATOM 787 C CA . LEU A 1 97 ? 26.140 -8.931 -28.380 1.00 75.75 97 LEU A CA 1
ATOM 788 C C . LEU A 1 97 ? 26.774 -10.270 -28.782 1.00 75.75 97 LEU A C 1
ATOM 790 O O . LEU A 1 97 ? 28.002 -10.381 -28.781 1.00 75.75 97 LEU A O 1
ATOM 794 N N . GLU A 1 98 ? 25.966 -11.277 -29.105 1.00 72.81 98 GLU A N 1
ATOM 795 C CA . GLU A 1 98 ? 26.436 -12.596 -29.535 1.00 72.81 98 GLU A CA 1
ATOM 796 C C . GLU A 1 98 ? 26.824 -12.582 -31.019 1.00 72.81 98 GLU A C 1
ATOM 798 O O . GLU A 1 98 ? 27.871 -13.119 -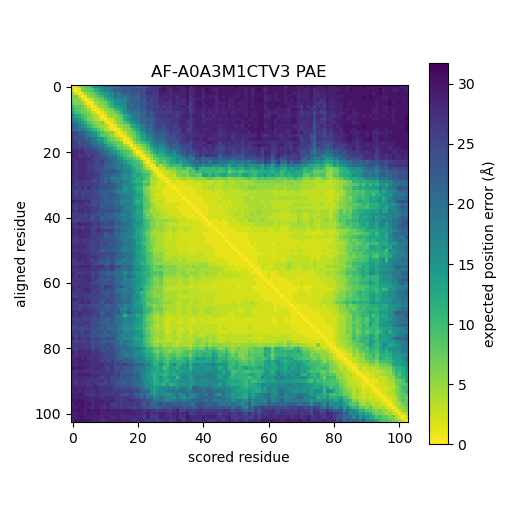31.373 1.00 72.81 98 GLU A O 1
ATOM 803 N N . GLU A 1 99 ? 26.076 -11.862 -31.864 1.00 64.12 99 GLU A N 1
ATOM 804 C CA . GLU A 1 99 ? 26.356 -11.735 -33.306 1.00 64.12 99 GLU A CA 1
ATOM 805 C C . GLU A 1 99 ? 27.750 -11.152 -33.598 1.00 64.12 99 GLU A C 1
ATOM 807 O O . GLU A 1 99 ? 28.446 -11.608 -34.503 1.00 64.12 99 GLU A O 1
ATOM 812 N N . ARG A 1 100 ? 28.219 -10.198 -32.783 1.00 59.78 100 ARG A N 1
ATOM 813 C CA . ARG A 1 100 ? 29.553 -9.584 -32.937 1.00 59.78 100 ARG A CA 1
ATOM 814 C C . ARG A 1 100 ? 30.727 -10.490 -32.568 1.00 59.78 100 ARG A C 1
ATOM 816 O O . ARG A 1 100 ? 31.865 -10.094 -32.797 1.00 59.78 100 ARG A O 1
ATOM 823 N N . ARG A 1 101 ? 30.481 -11.641 -31.937 1.00 58.12 101 ARG A N 1
ATOM 824 C CA . ARG A 1 101 ? 31.533 -12.569 -31.491 1.00 58.12 101 ARG A CA 1
ATOM 825 C C . ARG A 1 101 ? 31.775 -13.708 -32.489 1.00 58.12 101 ARG A C 1
ATOM 827 O O . ARG A 1 101 ? 32.714 -14.474 -32.305 1.00 58.12 101 ARG A O 1
ATOM 834 N N . SER A 1 102 ? 30.929 -13.821 -33.512 1.00 57.34 102 SER A N 1
ATOM 835 C CA . SER A 1 102 ? 30.989 -14.859 -34.550 1.00 57.34 102 SER A CA 1
ATOM 836 C C . SER A 1 102 ? 31.457 -14.342 -35.918 1.00 57.34 102 SER A C 1
ATOM 838 O O . SER A 1 102 ? 31.445 -15.111 -36.876 1.00 57.34 102 SER A O 1
ATOM 840 N N . ALA A 1 103 ? 31.867 -13.072 -36.001 1.00 50.44 103 ALA A N 1
ATOM 841 C CA . ALA A 1 103 ? 32.545 -12.463 -37.148 1.00 50.44 103 ALA A CA 1
ATOM 842 C C . ALA A 1 103 ? 34.022 -12.227 -36.811 1.00 50.44 103 ALA A C 1
ATOM 844 O O . ALA A 1 103 ? 34.860 -12.415 -37.717 1.00 50.44 103 ALA A O 1
#

pLDDT: mean 77.35, std 16.13, range [39.91, 94.56]

Secondary structure (DSSP, 8-state):
----------PPP------------HHHHHHHHHHHHHHHHHHHHHHHHHHHHHTT--HHHHHHHHTS-HHHHHHHHH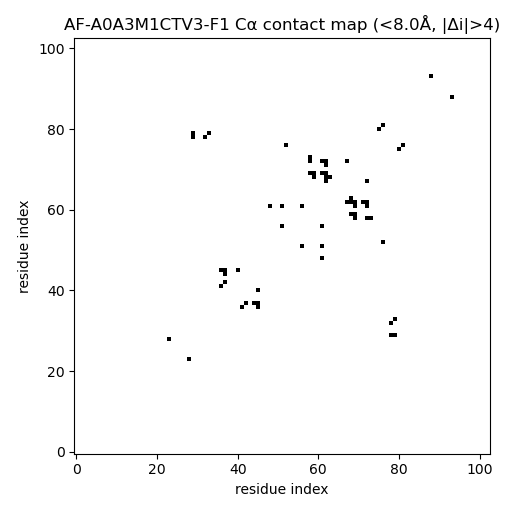HH----------HHHHHHHHHTT--

Foldseek 3Di:
DDDDDDDPDDDDDDPPPPCPVVPPPLVNVLVVVLVVCCVPPNPVVSVVLVVCLVVVHQLVVNCVVVVHDSVVNVVNSVSVDDDDDDDDDDVVVVVVVVVVVVD

Sequence (103 aa):
MERDAGLPRQPRGPDLWKGDTMATTPAKTRQRVARNFIRTYGRTRFRRLLDALAAGESGQTIADEFGVSRERVRQWKNTFGEVITHYRVYPEVSRILEERRSA